Protein AF-A0A7X8WJM9-F1 (afdb_monomer_lite)

Radius of gyration: 18.84 Å; chains: 1; bounding box: 59×48×34 Å

Foldseek 3Di:
DDPVVVVVVVVVVVVVVVVVPAPPPVPDDDDPLRVVVVVVCCVVVVFPDKDFRDKFDKDFDDLVVCCVVALDDPDDDPDPVLNVLSVVLSVVVVVCVVVDPFGIKIKTKMWGDDPPDPDTDIWIKIFTADPVRDGPDITTHDD

Sequence (143 aa):
MTTRAITFFILFSLLFAAYGQTNNEEGKEPTELQKKIEAYIIDTFHCTYHNSIEFHEKKPFNLNQLIADHKTPEILKDDPRAIIDNKEAFDWLEEVSSEYVIPYSMTYVFGTKDEELDEWNPMWVLLLLDDELEIIGHIRYFP

pLDDT: mean 78.27, std 17.65, range [32.84, 96.94]

Secondary structure (DSSP, 8-state):
--HHHHHHHHHHHHHHHHGGG--S-TTPPPPHHHHHHHHHHHHHHT-SEEEEEEEPPPEE--HHHHHHHHSS-SS--S-THHHHHHHHHHHHHHHHHHHS---EEEEEEEEEE-TT-SS-EEEEEEEEE-TT--EEEEEEE--

Structure (mmCIF, N/CA/C/O backbone):
data_AF-A0A7X8WJM9-F1
#
_entry.id   AF-A0A7X8WJM9-F1
#
loop_
_atom_site.group_PDB
_atom_site.id
_atom_site.type_symbol
_atom_site.label_atom_id
_atom_site.label_alt_id
_atom_site.label_comp_id
_atom_site.label_asym_id
_atom_site.label_entity_id
_atom_site.label_seq_id
_atom_site.pdbx_PDB_ins_code
_atom_site.Cartn_x
_atom_site.Cartn_y
_atom_site.Cartn_z
_atom_site.occupancy
_atom_site.B_iso_or_equiv
_atom_site.auth_seq_id
_atom_site.auth_comp_id
_atom_site.auth_asym_id
_atom_site.auth_atom_id
_atom_site.pdbx_PDB_model_num
ATOM 1 N N . MET A 1 1 ? 38.640 34.988 8.382 1.00 47.47 1 MET A N 1
ATOM 2 C CA . MET A 1 1 ? 38.213 33.626 7.997 1.00 47.47 1 MET A CA 1
ATOM 3 C C . MET A 1 1 ? 38.743 33.350 6.605 1.00 47.47 1 MET A C 1
ATOM 5 O O . MET A 1 1 ? 38.438 34.108 5.697 1.00 47.47 1 MET A O 1
ATOM 9 N N . THR A 1 2 ? 39.621 32.362 6.456 1.00 46.94 2 THR A N 1
ATOM 10 C CA . THR A 1 2 ? 40.223 32.003 5.166 1.00 46.94 2 THR A CA 1
ATOM 11 C C . THR A 1 2 ? 39.269 31.106 4.381 1.00 46.94 2 THR A C 1
ATOM 13 O O . THR A 1 2 ? 38.573 30.276 4.960 1.00 46.94 2 THR A O 1
ATOM 16 N N . THR A 1 3 ? 39.247 31.257 3.059 1.00 49.84 3 THR A N 1
ATOM 17 C CA . THR A 1 3 ? 38.335 30.592 2.108 1.00 49.84 3 THR A CA 1
ATOM 18 C C . THR A 1 3 ? 38.257 29.068 2.288 1.00 49.84 3 THR A C 1
ATOM 20 O O . THR A 1 3 ? 37.219 28.471 2.039 1.00 49.84 3 THR A O 1
ATOM 23 N N . ARG A 1 4 ? 39.320 28.448 2.823 1.00 49.09 4 ARG A N 1
ATOM 24 C CA . ARG A 1 4 ? 39.397 27.013 3.149 1.00 49.09 4 ARG A CA 1
ATOM 25 C C . ARG A 1 4 ? 38.447 26.564 4.271 1.00 49.09 4 ARG A C 1
ATOM 27 O O . ARG A 1 4 ? 38.010 25.421 4.254 1.00 49.09 4 ARG A O 1
ATOM 34 N N . ALA A 1 5 ? 38.110 27.438 5.221 1.00 50.50 5 ALA A N 1
ATOM 35 C CA . ALA A 1 5 ? 37.204 27.103 6.325 1.00 50.50 5 ALA A CA 1
ATOM 36 C C . ALA A 1 5 ? 35.729 27.047 5.881 1.00 50.50 5 ALA A C 1
ATOM 38 O O . ALA A 1 5 ? 34.951 26.270 6.423 1.00 50.50 5 ALA A O 1
ATOM 39 N N . ILE A 1 6 ? 35.361 27.833 4.863 1.00 54.53 6 ILE A N 1
ATOM 40 C CA . ILE A 1 6 ? 33.995 27.887 4.320 1.00 54.53 6 ILE A CA 1
ATOM 41 C C . ILE A 1 6 ? 33.717 26.647 3.459 1.00 54.53 6 ILE A C 1
ATOM 43 O O . ILE A 1 6 ? 32.651 26.048 3.565 1.00 54.53 6 ILE A O 1
ATOM 47 N N . THR A 1 7 ? 34.699 26.195 2.670 1.00 53.53 7 THR A N 1
ATOM 48 C CA . THR A 1 7 ? 34.566 24.985 1.842 1.00 53.53 7 THR A CA 1
ATOM 49 C C . THR A 1 7 ? 34.383 23.720 2.686 1.00 53.53 7 THR A C 1
ATOM 51 O O . THR A 1 7 ? 33.596 22.854 2.319 1.00 53.53 7 THR A O 1
ATOM 54 N N . PHE A 1 8 ? 35.053 23.628 3.842 1.00 51.47 8 PHE A N 1
ATOM 55 C CA . PHE A 1 8 ? 34.927 22.476 4.744 1.00 51.47 8 PHE A CA 1
ATOM 56 C C . PHE A 1 8 ? 33.538 22.395 5.397 1.00 51.47 8 PHE A C 1
ATOM 58 O O . PHE A 1 8 ? 33.000 21.305 5.563 1.00 51.47 8 PHE A O 1
ATOM 65 N N . PHE A 1 9 ? 32.925 23.542 5.708 1.00 52.19 9 PHE A N 1
ATOM 66 C CA . PHE A 1 9 ? 31.582 23.602 6.295 1.00 52.19 9 PHE A CA 1
ATOM 67 C C . PHE A 1 9 ? 30.491 23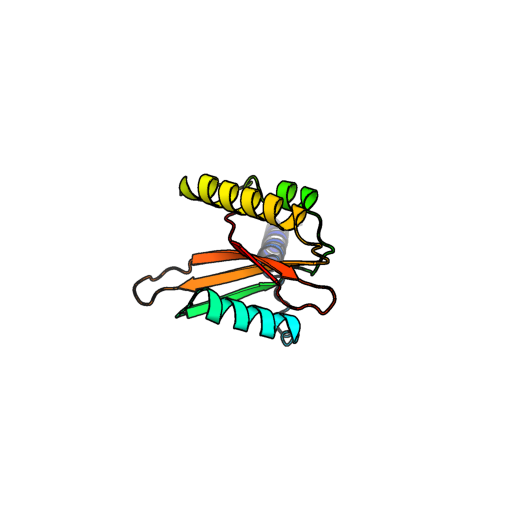.198 5.291 1.00 52.19 9 PHE A C 1
ATOM 69 O O . PHE A 1 9 ? 29.574 22.466 5.648 1.00 52.19 9 PHE A O 1
ATOM 76 N N . ILE A 1 10 ? 30.632 23.611 4.025 1.00 56.16 10 ILE A N 1
ATOM 77 C CA . ILE A 1 10 ? 29.690 23.274 2.943 1.00 56.16 10 ILE A CA 1
ATOM 78 C C . ILE A 1 10 ? 29.767 21.781 2.581 1.00 56.16 10 ILE A C 1
ATOM 80 O O . ILE A 1 10 ? 28.738 21.133 2.389 1.00 56.16 10 ILE A O 1
ATOM 84 N N . LEU A 1 11 ? 30.976 21.207 2.540 1.00 48.44 11 LEU A N 1
ATOM 85 C CA . LEU A 1 11 ? 31.164 19.769 2.311 1.00 48.44 11 LEU A CA 1
ATOM 86 C C . LEU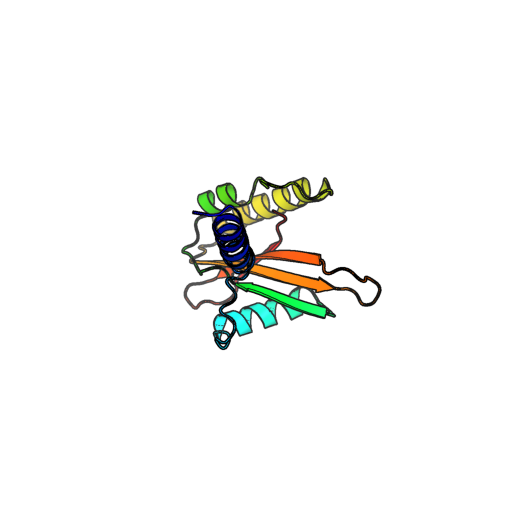 A 1 11 ? 30.612 18.918 3.464 1.00 48.44 11 LEU A C 1
ATOM 88 O O . LEU A 1 11 ? 30.034 17.864 3.214 1.00 48.44 11 LEU A O 1
ATOM 92 N N . PHE A 1 12 ? 30.718 19.387 4.712 1.00 47.66 12 PHE A N 1
ATOM 93 C CA . PHE A 1 12 ? 30.150 18.683 5.863 1.00 47.66 12 PHE A CA 1
ATOM 94 C C . PHE A 1 12 ? 28.614 18.734 5.862 1.00 47.66 12 PHE A C 1
ATOM 96 O O . PHE A 1 12 ? 27.972 17.718 6.100 1.00 47.66 12 PHE A O 1
ATOM 103 N N . SER A 1 13 ? 28.001 19.868 5.502 1.00 51.81 13 SER A N 1
ATOM 104 C CA . SER A 1 13 ? 26.538 19.969 5.380 1.00 51.81 13 SER A CA 1
ATOM 105 C C . SER A 1 13 ? 25.958 19.147 4.221 1.00 51.81 13 SER A C 1
ATOM 107 O O . SER A 1 13 ? 24.835 18.664 4.326 1.00 51.81 13 SER A O 1
ATOM 109 N N . LEU A 1 14 ? 26.722 18.935 3.142 1.00 45.41 14 LEU A N 1
ATOM 110 C CA . LEU A 1 14 ? 26.316 18.059 2.035 1.00 45.41 14 LEU A CA 1
ATOM 111 C C . LEU A 1 14 ? 26.399 16.571 2.407 1.00 45.41 14 LEU A C 1
ATOM 113 O O . LEU A 1 14 ? 25.568 15.794 1.949 1.00 45.41 14 LEU A O 1
ATOM 117 N N . LEU A 1 15 ? 27.328 16.182 3.289 1.00 44.38 15 LEU A N 1
ATOM 118 C CA . LEU A 1 15 ? 27.342 14.841 3.885 1.00 44.38 15 LEU A CA 1
ATOM 119 C C . LEU A 1 15 ? 26.084 14.591 4.733 1.00 44.38 15 LEU A C 1
ATOM 121 O O . LEU A 1 15 ? 25.500 13.521 4.627 1.00 44.38 15 LEU A O 1
ATOM 125 N N . PHE A 1 16 ? 25.598 15.579 5.492 1.00 45.81 16 PHE A N 1
ATOM 126 C CA . PHE A 1 16 ? 24.332 15.448 6.234 1.00 45.81 16 PHE A CA 1
ATOM 127 C C . PHE A 1 16 ? 23.088 15.462 5.335 1.00 45.81 16 PHE A C 1
ATOM 129 O O . PHE A 1 16 ? 22.123 14.769 5.639 1.00 45.81 16 PHE A O 1
ATOM 136 N N . ALA A 1 17 ? 23.108 16.193 4.216 1.00 45.69 17 ALA A N 1
ATOM 137 C CA . ALA A 1 17 ? 22.018 16.164 3.238 1.00 45.69 17 ALA A CA 1
ATOM 138 C C . ALA A 1 17 ? 21.956 14.832 2.463 1.00 45.69 17 ALA A C 1
ATOM 140 O O . ALA A 1 17 ? 20.866 14.375 2.139 1.00 45.69 17 ALA A O 1
ATOM 141 N N . ALA A 1 18 ? 23.101 14.178 2.228 1.00 40.47 18 ALA A N 1
ATOM 142 C CA . ALA A 1 18 ? 23.166 12.848 1.615 1.00 40.47 18 ALA A CA 1
ATOM 143 C C . ALA A 1 18 ? 22.826 11.705 2.594 1.00 40.47 18 ALA A C 1
ATOM 145 O O . ALA A 1 18 ? 22.366 10.655 2.163 1.00 40.47 18 ALA A O 1
ATOM 146 N N . TYR A 1 19 ? 22.997 11.915 3.906 1.00 40.22 19 TYR A N 1
ATOM 147 C CA . TYR A 1 19 ? 22.501 11.008 4.956 1.00 40.22 19 TYR A CA 1
ATOM 148 C C . TYR A 1 19 ? 21.007 11.203 5.276 1.00 40.22 19 TYR A C 1
ATOM 150 O O . TYR A 1 19 ? 20.426 10.404 6.003 1.00 40.22 19 TYR A O 1
ATOM 158 N N . GLY A 1 20 ? 20.365 12.244 4.735 1.00 32.84 20 GLY A N 1
ATOM 159 C CA . GLY A 1 20 ? 18.941 12.530 4.938 1.00 32.84 20 GLY A CA 1
ATOM 160 C C . GLY A 1 20 ? 17.989 11.725 4.049 1.00 32.84 20 GLY A C 1
ATOM 161 O O . GLY A 1 20 ? 16.815 12.074 3.980 1.00 32.84 20 GLY A O 1
ATOM 162 N N . GLN A 1 21 ? 18.476 10.697 3.343 1.00 37.44 21 GLN A N 1
ATOM 163 C CA . GLN A 1 21 ? 17.715 9.996 2.304 1.00 37.44 21 GLN A CA 1
ATOM 164 C C . GLN A 1 21 ? 17.483 8.499 2.551 1.00 37.44 21 GLN A C 1
ATOM 166 O O . GLN A 1 21 ? 17.123 7.777 1.628 1.00 37.44 21 GLN A O 1
ATOM 171 N N . THR A 1 22 ? 17.596 8.039 3.797 1.00 37.22 22 THR A N 1
ATOM 172 C CA . THR A 1 22 ? 17.089 6.724 4.211 1.00 37.22 22 THR A CA 1
ATOM 173 C C . THR A 1 22 ? 16.573 6.804 5.644 1.00 37.22 22 THR A C 1
ATOM 175 O O . THR A 1 22 ? 17.314 6.577 6.593 1.00 37.22 22 THR A O 1
ATOM 178 N N . ASN A 1 23 ? 15.281 7.093 5.810 1.00 37.91 23 ASN A N 1
ATOM 179 C CA . ASN A 1 23 ? 14.556 6.795 7.049 1.00 37.91 23 ASN A CA 1
ATOM 180 C C . ASN A 1 23 ? 14.118 5.318 7.086 1.00 37.91 23 ASN A C 1
ATOM 182 O O . ASN A 1 23 ? 13.033 5.000 7.559 1.00 37.91 23 ASN A O 1
ATOM 186 N N . ASN A 1 24 ? 14.973 4.397 6.637 1.00 45.34 24 ASN A N 1
ATOM 187 C CA . ASN A 1 24 ? 14.993 3.108 7.308 1.00 45.34 24 ASN A CA 1
ATOM 188 C C . ASN A 1 24 ? 15.827 3.336 8.554 1.00 45.34 24 ASN A C 1
ATOM 190 O O . ASN A 1 24 ? 16.984 3.739 8.460 1.00 45.34 24 ASN A O 1
ATOM 194 N N . GLU A 1 25 ? 15.232 3.134 9.721 1.00 48.59 25 GLU A N 1
ATOM 195 C CA . GLU A 1 25 ? 15.968 3.065 10.974 1.00 48.59 25 GLU A CA 1
ATOM 196 C C . GLU A 1 25 ? 16.952 1.883 10.888 1.00 48.59 25 GLU A C 1
ATOM 198 O O . GLU A 1 25 ? 16.643 0.776 11.325 1.00 48.59 25 GLU A O 1
ATOM 203 N N . GLU A 1 26 ? 18.121 2.093 10.271 1.00 42.72 26 GLU A N 1
ATOM 204 C CA . GLU A 1 26 ? 19.205 1.116 10.227 1.00 42.72 26 GLU A CA 1
ATOM 205 C C . GLU A 1 26 ? 19.500 0.677 11.666 1.00 42.72 26 GLU A C 1
ATOM 207 O O . GLU A 1 26 ? 19.980 1.453 12.496 1.00 42.72 26 GLU A O 1
ATOM 212 N N . GLY A 1 27 ? 19.155 -0.576 11.970 1.00 51.53 27 GLY A N 1
ATOM 213 C CA . GLY A 1 27 ? 19.385 -1.202 13.270 1.00 51.53 27 GLY A CA 1
ATOM 214 C C . GLY A 1 27 ? 18.147 -1.442 14.137 1.00 51.53 27 GLY A C 1
ATOM 215 O O . GLY A 1 27 ? 18.310 -1.999 15.224 1.00 51.53 27 GLY A O 1
ATOM 216 N N . LYS A 1 28 ? 16.928 -1.086 13.706 1.00 65.44 28 LYS A N 1
ATOM 217 C CA . LYS A 1 28 ? 15.714 -1.601 14.360 1.00 65.44 28 LYS A CA 1
ATOM 218 C C . LYS A 1 28 ? 15.211 -2.854 13.660 1.00 65.44 28 LYS A C 1
ATOM 220 O O . LYS A 1 28 ? 15.016 -2.875 12.450 1.00 65.44 28 LYS A O 1
ATOM 225 N N . GLU A 1 29 ? 14.994 -3.895 14.456 1.00 76.50 29 GLU A N 1
ATOM 226 C CA . GLU A 1 29 ? 14.317 -5.107 14.006 1.00 76.50 29 GLU A CA 1
ATOM 227 C C . GLU A 1 29 ? 12.921 -4.752 13.463 1.00 76.50 29 GLU A C 1
ATOM 229 O O . GLU A 1 29 ? 12.200 -3.992 14.123 1.00 76.50 29 GLU A O 1
ATOM 234 N N . PRO A 1 30 ? 12.519 -5.300 12.300 1.00 81.44 30 PRO A N 1
ATOM 235 C CA . PRO A 1 30 ? 11.185 -5.090 11.760 1.00 81.44 30 PRO A CA 1
ATOM 236 C C . PRO A 1 30 ? 10.113 -5.489 12.775 1.00 81.44 30 PRO A C 1
ATOM 238 O O . PRO A 1 30 ? 10.204 -6.526 13.440 1.00 81.44 30 PRO A O 1
ATOM 241 N N . THR A 1 31 ? 9.064 -4.680 12.871 1.00 89.62 31 THR A N 1
ATOM 242 C CA . THR A 1 31 ? 7.872 -5.019 13.653 1.00 89.62 31 THR A CA 1
ATOM 243 C C . THR A 1 31 ? 7.166 -6.244 13.066 1.00 89.62 31 THR A C 1
ATOM 245 O O . THR A 1 31 ? 7.302 -6.552 11.882 1.00 89.62 31 THR A O 1
ATOM 248 N N . GLU A 1 32 ? 6.347 -6.924 13.869 1.00 91.31 32 GLU A N 1
ATOM 249 C CA . GLU A 1 32 ? 5.570 -8.078 13.391 1.00 91.31 32 GLU A CA 1
ATOM 250 C C . GLU A 1 32 ? 4.622 -7.710 12.236 1.00 91.31 32 GLU A C 1
ATOM 252 O O . GLU A 1 32 ? 4.472 -8.484 11.292 1.00 91.31 32 GLU A O 1
ATOM 257 N N . LEU A 1 33 ? 4.058 -6.496 12.248 1.00 90.94 33 LEU A N 1
ATOM 258 C CA . LEU A 1 33 ? 3.256 -5.987 11.133 1.00 90.94 33 LEU A CA 1
ATOM 259 C C . LEU A 1 33 ? 4.094 -5.837 9.855 1.00 90.94 33 LEU A C 1
ATOM 261 O O . LEU A 1 33 ? 3.652 -6.250 8.788 1.00 90.94 33 LEU A O 1
ATOM 265 N N . GLN A 1 34 ? 5.306 -5.286 9.950 1.00 91.19 34 GLN A N 1
ATOM 266 C CA . GLN A 1 34 ? 6.192 -5.111 8.793 1.00 91.19 34 GLN A CA 1
ATOM 267 C C . GLN A 1 34 ? 6.607 -6.454 8.186 1.00 91.19 34 GLN A C 1
ATOM 269 O O . GLN A 1 34 ? 6.518 -6.618 6.973 1.00 91.19 34 GLN A O 1
ATOM 274 N N . LYS A 1 35 ? 6.960 -7.444 9.018 1.00 91.38 35 LYS A N 1
ATOM 275 C CA . LYS A 1 35 ? 7.276 -8.808 8.551 1.00 91.38 35 LYS A CA 1
ATOM 276 C C . LYS A 1 35 ? 6.094 -9.451 7.831 1.00 91.38 35 LYS A C 1
ATOM 278 O O . LYS A 1 35 ? 6.261 -10.087 6.795 1.00 91.38 35 LYS A O 1
ATOM 283 N N . LYS A 1 36 ? 4.890 -9.282 8.382 1.00 93.25 36 LYS A N 1
ATOM 284 C CA . LYS A 1 36 ? 3.651 -9.789 7.788 1.00 93.25 36 LYS A CA 1
ATOM 285 C C . LYS A 1 36 ? 3.353 -9.133 6.441 1.00 93.25 36 LYS A C 1
ATOM 287 O O . LYS A 1 36 ? 2.987 -9.831 5.500 1.00 93.25 36 LYS A O 1
ATOM 292 N N . ILE A 1 37 ? 3.525 -7.816 6.347 1.00 92.88 37 ILE A N 1
ATOM 293 C CA . ILE A 1 37 ? 3.371 -7.069 5.096 1.00 92.88 37 ILE A CA 1
ATOM 294 C C . ILE A 1 37 ? 4.373 -7.563 4.056 1.00 92.88 37 ILE A C 1
ATOM 296 O O . ILE A 1 37 ? 3.975 -7.891 2.944 1.00 92.88 37 ILE A O 1
ATOM 300 N N . GLU A 1 38 ? 5.651 -7.662 4.414 1.00 90.50 38 GLU A N 1
ATOM 301 C CA . GLU A 1 38 ? 6.694 -8.133 3.503 1.00 90.50 38 GLU A CA 1
ATOM 302 C C . GLU A 1 38 ? 6.380 -9.542 2.979 1.00 90.50 38 GLU A C 1
ATOM 304 O O . GLU A 1 38 ? 6.366 -9.759 1.768 1.00 90.50 38 GLU A O 1
ATOM 309 N N . ALA A 1 39 ? 6.004 -10.472 3.865 1.00 91.50 39 ALA A N 1
ATOM 310 C CA . ALA A 1 39 ? 5.600 -11.822 3.475 1.00 91.50 39 ALA A CA 1
ATOM 311 C C . ALA A 1 39 ? 4.391 -11.830 2.520 1.00 91.50 39 ALA A C 1
ATOM 313 O O . ALA A 1 39 ? 4.422 -12.522 1.503 1.00 91.50 39 ALA A O 1
ATOM 314 N N . TYR A 1 40 ? 3.351 -11.042 2.817 1.00 92.62 40 TYR A N 1
ATOM 315 C CA . TYR A 1 40 ? 2.169 -10.911 1.960 1.00 92.62 40 TYR A CA 1
ATOM 316 C C . TYR A 1 40 ? 2.529 -10.408 0.559 1.00 92.62 40 TYR A C 1
ATOM 318 O O . TYR A 1 40 ? 2.036 -10.932 -0.437 1.00 92.62 40 TYR A O 1
ATOM 326 N N . ILE A 1 41 ? 3.398 -9.404 0.469 1.00 90.44 41 ILE A N 1
ATOM 327 C CA . ILE A 1 41 ? 3.789 -8.773 -0.793 1.00 90.44 41 ILE A CA 1
ATOM 328 C C . ILE A 1 41 ? 4.628 -9.719 -1.655 1.00 90.44 41 ILE A C 1
ATOM 330 O O . ILE A 1 41 ? 4.383 -9.825 -2.856 1.00 90.44 41 ILE A O 1
ATOM 334 N N . ILE A 1 42 ? 5.588 -10.430 -1.057 1.00 87.62 42 ILE A N 1
ATOM 335 C CA . ILE A 1 42 ? 6.413 -11.417 -1.770 1.00 87.62 42 ILE A CA 1
ATOM 336 C C . ILE A 1 42 ?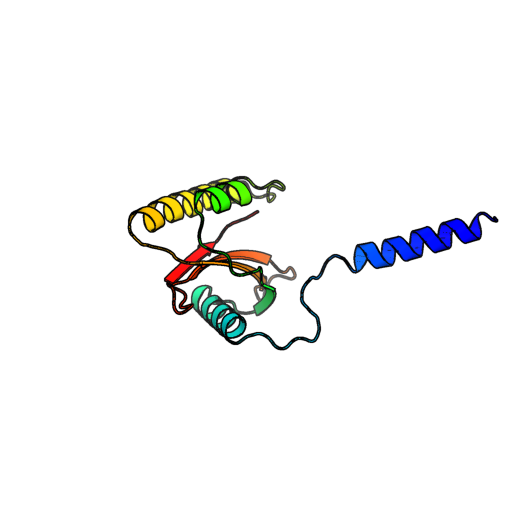 5.533 -12.506 -2.383 1.00 87.62 42 ILE A C 1
ATOM 338 O O . ILE A 1 42 ? 5.714 -12.853 -3.551 1.00 87.62 42 ILE A O 1
ATOM 342 N N . ASP A 1 43 ? 4.574 -13.013 -1.607 1.00 90.25 43 ASP A N 1
ATOM 343 C CA . ASP A 1 43 ? 3.635 -14.035 -2.064 1.00 90.25 43 ASP A CA 1
ATOM 344 C C . ASP A 1 43 ? 2.718 -13.496 -3.172 1.00 90.25 43 ASP A C 1
ATOM 346 O O . ASP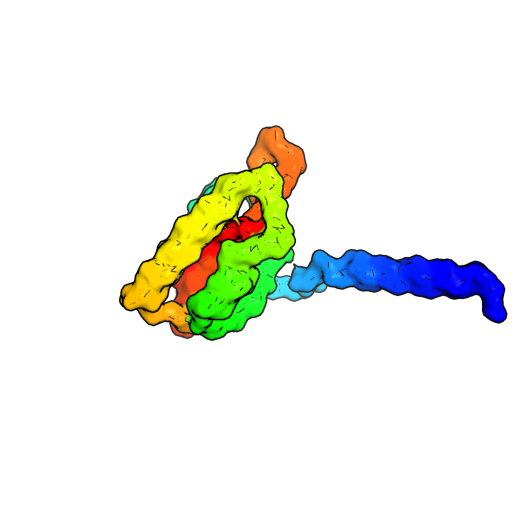 A 1 43 ? 2.604 -14.107 -4.232 1.00 90.25 43 ASP A O 1
ATOM 350 N N . THR A 1 44 ? 2.151 -12.302 -2.971 1.00 90.25 44 THR A N 1
ATOM 351 C CA . THR A 1 44 ? 1.177 -11.673 -3.879 1.00 90.25 44 THR A CA 1
ATOM 352 C C . THR A 1 44 ? 1.771 -11.311 -5.239 1.00 90.25 44 THR A C 1
ATOM 354 O O . THR A 1 44 ? 1.140 -11.533 -6.270 1.00 90.25 44 THR A O 1
ATOM 357 N N . PHE A 1 45 ? 2.972 -10.730 -5.265 1.00 86.81 45 PHE A N 1
ATOM 358 C CA . PHE A 1 45 ? 3.603 -10.265 -6.505 1.00 86.81 45 PHE A CA 1
ATOM 359 C C . PHE A 1 45 ? 4.599 -11.268 -7.094 1.00 86.81 45 PHE A C 1
ATOM 361 O O . PHE A 1 45 ? 5.205 -10.981 -8.125 1.00 86.81 45 PHE A O 1
ATOM 368 N N . HIS A 1 46 ? 4.761 -12.437 -6.465 1.00 86.44 46 HIS A N 1
ATOM 369 C CA . HIS A 1 46 ? 5.674 -13.498 -6.896 1.00 86.44 46 HIS A CA 1
ATOM 370 C C . HIS A 1 46 ? 7.106 -12.994 -7.161 1.00 86.44 46 HIS A C 1
ATOM 372 O O . HIS A 1 46 ? 7.743 -13.351 -8.152 1.00 86.44 46 HIS A O 1
ATOM 378 N N . CYS A 1 47 ? 7.615 -12.137 -6.275 1.00 80.25 47 CYS A N 1
ATOM 379 C CA . CYS A 1 47 ? 8.904 -11.470 -6.452 1.00 80.25 47 CYS A CA 1
ATOM 380 C C . CYS A 1 47 ? 10.076 -12.450 -6.287 1.00 80.25 47 CYS A C 1
ATOM 382 O O . CYS A 1 47 ? 10.329 -12.919 -5.176 1.00 80.25 47 CYS A O 1
ATOM 384 N N . THR A 1 48 ? 10.843 -12.706 -7.353 1.00 78.94 48 THR A N 1
ATOM 385 C CA . THR A 1 48 ? 12.043 -13.566 -7.299 1.00 78.94 48 THR A CA 1
ATOM 386 C C . THR A 1 48 ? 13.147 -12.952 -6.442 1.00 78.94 48 THR A C 1
ATOM 388 O O . THR A 1 48 ? 13.644 -13.591 -5.516 1.00 78.94 48 THR A O 1
ATOM 391 N N . TYR A 1 49 ? 13.485 -11.687 -6.702 1.00 83.00 49 TYR A N 1
ATOM 392 C CA . TYR A 1 49 ? 14.329 -10.881 -5.828 1.00 83.00 49 TYR A CA 1
ATOM 393 C C . TYR A 1 49 ? 13.567 -9.649 -5.377 1.00 83.00 49 TYR A C 1
ATOM 395 O O . TYR A 1 49 ? 12.925 -8.965 -6.178 1.00 83.00 49 TYR A O 1
ATOM 403 N N . HIS A 1 50 ? 13.669 -9.360 -4.088 1.00 83.88 50 HIS A N 1
ATOM 404 C CA . HIS A 1 50 ? 13.045 -8.204 -3.475 1.00 83.88 50 HIS A CA 1
ATOM 405 C C . HIS A 1 50 ? 13.983 -7.585 -2.444 1.00 83.88 50 HIS A C 1
ATOM 407 O O . HIS A 1 50 ? 14.857 -8.252 -1.887 1.00 83.88 50 HIS A O 1
ATOM 413 N N . ASN A 1 51 ? 13.783 -6.298 -2.198 1.00 82.62 51 ASN A N 1
ATOM 414 C CA . ASN A 1 51 ? 14.379 -5.601 -1.076 1.00 82.62 51 ASN A CA 1
ATOM 415 C C . ASN A 1 51 ? 13.359 -4.619 -0.499 1.00 82.62 51 ASN A C 1
ATOM 417 O O . ASN A 1 51 ? 12.842 -3.772 -1.232 1.00 82.62 51 ASN A O 1
ATOM 421 N N . SER A 1 52 ? 13.089 -4.724 0.802 1.00 80.50 52 SER A N 1
ATOM 422 C CA . SER A 1 52 ? 12.301 -3.733 1.533 1.00 80.50 52 SER A CA 1
ATOM 423 C C . SER A 1 52 ? 13.006 -2.379 1.479 1.00 80.50 52 SER A C 1
ATOM 425 O O . SER A 1 52 ? 14.126 -2.242 1.970 1.00 80.50 52 SER A O 1
ATOM 427 N N . ILE A 1 53 ? 12.363 -1.377 0.875 1.00 80.44 53 ILE A N 1
ATOM 428 C CA . ILE A 1 53 ? 12.945 -0.035 0.754 1.00 80.44 53 ILE A CA 1
ATOM 429 C C . ILE A 1 53 ? 12.448 0.848 1.887 1.00 80.44 53 ILE A C 1
ATOM 431 O O . ILE A 1 53 ? 13.269 1.446 2.569 1.00 80.44 53 ILE A O 1
ATOM 435 N N . GLU A 1 54 ? 11.137 0.944 2.097 1.00 87.31 54 GLU A N 1
ATOM 436 C CA . GLU A 1 54 ? 10.583 1.868 3.085 1.00 87.31 54 GLU A CA 1
ATOM 437 C C . GLU A 1 54 ? 9.192 1.435 3.558 1.00 87.31 54 GLU A C 1
ATOM 439 O O . GLU A 1 54 ? 8.301 1.148 2.756 1.00 87.31 54 GLU A O 1
ATOM 444 N N . PHE A 1 55 ? 8.986 1.458 4.874 1.00 88.00 55 PHE A N 1
ATOM 445 C CA . PHE A 1 55 ? 7.670 1.345 5.496 1.00 88.00 55 PHE A CA 1
ATOM 446 C C . PHE A 1 55 ? 7.224 2.714 5.997 1.00 88.00 55 PHE A C 1
ATOM 448 O O . PHE A 1 55 ? 7.876 3.306 6.855 1.00 88.00 55 PHE A O 1
ATOM 455 N N . HIS A 1 56 ? 6.092 3.204 5.501 1.00 88.50 56 HIS A N 1
ATOM 456 C CA . HIS A 1 56 ? 5.527 4.473 5.956 1.00 88.50 56 HIS A CA 1
ATOM 457 C C . HIS A 1 56 ? 4.670 4.260 7.202 1.00 88.50 56 HIS A C 1
ATOM 459 O O . HIS A 1 56 ? 4.240 3.152 7.495 1.00 88.50 56 HIS A O 1
ATOM 465 N N . GLU A 1 57 ? 4.389 5.320 7.954 1.00 89.00 57 GLU A N 1
ATOM 466 C CA . GLU A 1 57 ? 3.549 5.213 9.148 1.00 89.00 57 GLU A CA 1
ATOM 467 C C . GLU A 1 57 ? 2.128 4.719 8.809 1.00 89.00 57 GLU A C 1
ATOM 469 O O . GLU A 1 57 ? 1.506 5.185 7.849 1.00 89.00 57 GLU A O 1
ATOM 474 N N . LYS A 1 58 ? 1.587 3.812 9.634 1.00 92.75 58 LYS A N 1
ATOM 475 C CA . LYS A 1 58 ? 0.167 3.437 9.594 1.00 92.75 58 LYS A CA 1
ATOM 476 C C . LYS A 1 58 ? -0.694 4.645 9.956 1.00 92.75 58 LYS A C 1
ATOM 478 O O . LYS A 1 58 ? -0.566 5.191 11.051 1.00 92.75 58 LYS A O 1
ATOM 483 N N . LYS A 1 59 ? -1.655 4.987 9.104 1.00 94.50 59 LYS A N 1
ATOM 484 C CA . LYS A 1 59 ? -2.575 6.113 9.313 1.00 94.50 59 LYS A CA 1
ATOM 485 C C . LYS A 1 59 ? -4.030 5.644 9.294 1.00 94.50 59 LYS A C 1
ATOM 487 O O . LYS A 1 59 ? -4.323 4.626 8.668 1.00 94.50 59 LYS A O 1
ATOM 492 N N . PRO A 1 60 ? -4.956 6.353 9.969 1.00 96.56 60 PRO A N 1
ATOM 493 C CA . PRO A 1 60 ? -6.383 6.188 9.717 1.00 96.56 60 PRO A CA 1
ATOM 494 C C . PRO A 1 60 ? -6.673 6.366 8.228 1.00 96.56 60 PRO A C 1
ATOM 496 O O . PRO A 1 60 ? -6.130 7.280 7.601 1.00 96.56 60 PRO A O 1
ATOM 499 N N . PHE A 1 61 ? -7.511 5.499 7.672 1.00 95.62 61 PHE A N 1
ATOM 500 C CA . PHE A 1 61 ? -7.862 5.570 6.263 1.00 95.62 61 PHE A CA 1
ATOM 501 C C . PHE A 1 61 ? -8.584 6.886 5.955 1.00 95.62 61 PHE A C 1
ATOM 503 O O . PHE A 1 61 ? -9.531 7.283 6.638 1.00 95.62 61 PHE A O 1
ATOM 510 N N . ASN A 1 62 ? -8.136 7.566 4.903 1.00 93.81 62 ASN A N 1
ATOM 511 C CA . ASN A 1 62 ? -8.776 8.768 4.391 1.00 93.81 62 ASN A CA 1
ATOM 512 C C . ASN A 1 62 ? -8.627 8.802 2.871 1.00 93.81 62 ASN A C 1
ATOM 514 O O . ASN A 1 62 ? -7.590 9.213 2.352 1.00 93.81 62 ASN A O 1
ATOM 518 N N . LEU A 1 63 ? -9.683 8.388 2.168 1.00 92.38 63 LEU A N 1
ATOM 519 C CA . LEU A 1 63 ? -9.712 8.330 0.706 1.00 92.38 63 LEU A CA 1
ATOM 520 C C . LEU A 1 63 ? -9.316 9.663 0.056 1.00 92.38 63 LEU A C 1
ATOM 522 O O . LEU A 1 63 ? -8.489 9.685 -0.850 1.00 92.38 63 LEU A O 1
ATOM 526 N N . ASN A 1 64 ? -9.878 10.778 0.531 1.00 90.88 64 ASN A N 1
ATOM 527 C CA . ASN A 1 64 ? -9.623 12.092 -0.060 1.00 90.88 64 ASN A CA 1
ATOM 528 C C . ASN A 1 64 ? -8.151 12.492 0.072 1.00 90.88 64 ASN A C 1
ATOM 530 O O . ASN A 1 64 ? -7.589 13.068 -0.856 1.00 90.88 64 ASN A O 1
ATOM 534 N N . GLN A 1 65 ? -7.530 12.174 1.212 1.00 88.00 65 GLN A N 1
ATOM 535 C CA . GLN A 1 65 ? -6.111 12.438 1.428 1.00 88.00 65 GLN A CA 1
ATOM 536 C C . GLN A 1 65 ? -5.242 11.544 0.540 1.00 88.00 65 GLN A C 1
ATOM 538 O O . GLN A 1 65 ? -4.336 12.044 -0.109 1.00 88.00 65 GLN A O 1
ATOM 543 N N . LEU A 1 66 ? -5.560 10.251 0.441 1.00 87.62 66 LEU A N 1
ATOM 544 C CA . LEU A 1 66 ? -4.826 9.311 -0.411 1.00 87.62 66 LEU A CA 1
ATOM 545 C C . LEU A 1 66 ? -4.883 9.709 -1.890 1.00 87.62 66 LEU A C 1
ATOM 547 O O . LEU A 1 66 ? -3.871 9.672 -2.581 1.00 87.62 66 LEU A O 1
ATOM 551 N N . ILE A 1 67 ? -6.049 10.147 -2.368 1.00 85.69 67 ILE A N 1
ATOM 552 C CA . ILE A 1 67 ? -6.204 10.687 -3.721 1.00 85.69 67 ILE A CA 1
ATOM 553 C C . ILE A 1 67 ? -5.361 11.953 -3.900 1.00 85.69 67 ILE A C 1
ATOM 555 O O . ILE A 1 67 ? -4.675 12.087 -4.913 1.00 85.69 67 ILE A O 1
ATOM 559 N N . ALA A 1 68 ? -5.397 12.878 -2.938 1.00 83.12 68 ALA A N 1
ATOM 560 C CA . ALA A 1 68 ? -4.623 14.114 -3.015 1.00 83.12 68 ALA A CA 1
ATOM 561 C C . ALA A 1 68 ? -3.108 13.853 -3.029 1.00 83.12 68 ALA A C 1
ATOM 563 O O . ALA A 1 68 ? -2.396 14.494 -3.796 1.00 83.12 68 ALA A O 1
ATOM 564 N N . ASP A 1 69 ? -2.641 12.892 -2.230 1.00 76.00 69 ASP A N 1
ATOM 565 C CA . ASP A 1 69 ? -1.220 12.582 -2.059 1.00 76.00 69 ASP A CA 1
ATOM 566 C C . ASP A 1 69 ? -0.635 11.772 -3.226 1.00 76.00 69 ASP A C 1
ATOM 568 O O . ASP A 1 69 ? 0.580 11.780 -3.430 1.00 76.00 69 ASP A O 1
ATOM 572 N N . HIS A 1 70 ? -1.464 11.025 -3.966 1.00 73.25 70 HIS A N 1
ATOM 573 C CA . HIS A 1 70 ? -0.960 9.968 -4.853 1.00 73.25 70 HIS A CA 1
ATOM 574 C C . HIS A 1 70 ? -1.607 9.898 -6.247 1.00 73.25 70 HIS A C 1
ATOM 576 O O . HIS A 1 70 ? -1.025 9.286 -7.142 1.00 73.25 70 HIS A O 1
ATOM 582 N N . LYS A 1 71 ? -2.778 10.513 -6.490 1.00 67.19 71 LYS A N 1
ATOM 583 C CA . LYS A 1 71 ? -3.458 10.420 -7.804 1.00 67.19 71 L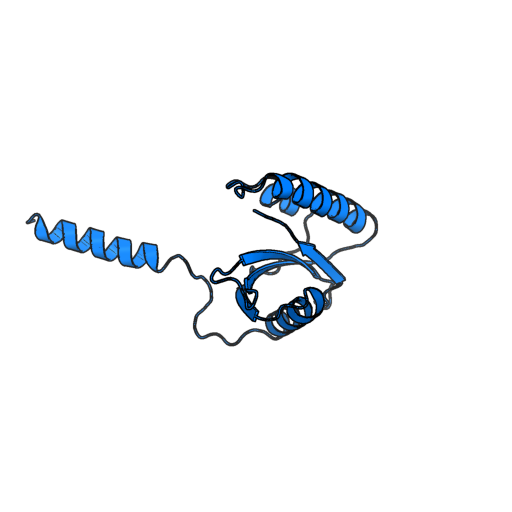YS A CA 1
ATOM 584 C C . LYS A 1 71 ? -2.717 11.182 -8.903 1.00 67.19 71 LYS A C 1
ATOM 586 O O . LYS A 1 71 ? -2.822 10.813 -10.070 1.00 67.19 71 LYS A O 1
ATOM 591 N N . THR A 1 72 ? -1.981 12.236 -8.546 1.00 64.75 72 THR A N 1
ATOM 592 C CA . THR A 1 72 ? -1.164 13.008 -9.495 1.00 64.75 72 THR A CA 1
ATOM 593 C C . THR A 1 72 ? 0.297 13.008 -9.043 1.00 64.75 72 THR A C 1
ATOM 595 O O . THR A 1 72 ? 0.634 13.768 -8.138 1.00 64.75 72 THR A O 1
ATOM 598 N N . PRO A 1 73 ? 1.155 12.180 -9.661 1.00 62.78 73 PRO A N 1
ATOM 599 C CA . PRO A 1 73 ? 2.608 12.244 -9.523 1.00 62.78 73 PRO A CA 1
ATOM 600 C C . PRO A 1 73 ? 3.146 13.672 -9.639 1.00 62.78 73 PRO A C 1
ATOM 602 O O . PRO A 1 73 ? 2.874 14.350 -10.633 1.00 62.78 73 PRO A O 1
ATOM 605 N N . GLU A 1 74 ? 3.944 14.131 -8.670 1.00 57.34 74 GLU A N 1
ATOM 606 C CA . GLU A 1 74 ? 4.766 15.336 -8.867 1.00 57.34 74 GLU A CA 1
ATOM 607 C C . GLU A 1 74 ? 5.925 15.055 -9.840 1.00 57.34 74 GLU A C 1
ATOM 609 O O . GLU A 1 74 ? 6.387 15.961 -10.539 1.00 57.34 74 GLU A O 1
ATOM 614 N N . ILE A 1 75 ? 6.367 13.794 -9.922 1.00 56.91 75 ILE A N 1
ATOM 615 C CA . ILE A 1 75 ? 7.422 13.322 -10.817 1.00 56.91 75 ILE A CA 1
ATOM 616 C C . ILE A 1 75 ? 6.818 12.248 -11.714 1.00 56.91 75 ILE A C 1
ATOM 618 O O . ILE A 1 75 ? 6.622 11.116 -11.307 1.00 56.91 75 ILE A O 1
ATOM 622 N N . LEU A 1 76 ? 6.531 12.583 -12.967 1.00 57.47 76 LEU A N 1
ATOM 623 C CA . LEU A 1 76 ? 6.026 11.587 -13.904 1.00 57.47 76 LEU A CA 1
ATOM 624 C C . LEU A 1 76 ? 7.119 10.557 -14.195 1.00 57.47 76 LEU A C 1
ATOM 626 O O . LEU A 1 76 ? 8.180 10.905 -14.713 1.00 57.47 76 LEU A O 1
ATOM 630 N N . LYS A 1 77 ? 6.835 9.281 -13.923 1.00 64.94 77 LYS A N 1
ATOM 631 C CA . LYS A 1 77 ? 7.571 8.179 -14.545 1.00 64.94 77 LYS A CA 1
ATOM 632 C C . LYS A 1 77 ? 7.620 8.421 -16.060 1.00 64.94 77 LYS A C 1
ATOM 634 O O . LYS A 1 77 ? 6.590 8.741 -16.657 1.00 64.94 77 LYS A O 1
ATOM 639 N N . ASP A 1 78 ? 8.773 8.186 -16.690 1.00 66.12 78 ASP A N 1
ATOM 640 C CA . ASP A 1 78 ? 8.968 8.242 -18.155 1.00 66.12 78 ASP A CA 1
ATOM 641 C C . ASP A 1 78 ? 8.219 7.105 -18.902 1.00 66.12 78 ASP A C 1
ATOM 643 O O . ASP A 1 78 ? 8.651 6.599 -19.936 1.00 66.12 78 ASP A O 1
ATOM 647 N N . ASP A 1 79 ? 7.079 6.669 -18.365 1.00 71.25 79 ASP A N 1
ATOM 648 C CA . ASP A 1 79 ? 6.154 5.716 -18.950 1.00 71.25 79 ASP A CA 1
ATOM 649 C C . ASP A 1 79 ? 4.725 6.277 -18.841 1.00 71.25 79 ASP A C 1
ATOM 651 O O . ASP A 1 79 ? 4.155 6.305 -17.745 1.00 71.25 79 ASP A O 1
ATOM 655 N N . PRO A 1 80 ? 4.102 6.694 -19.957 1.00 72.06 80 PRO A N 1
ATOM 656 C CA . PRO A 1 80 ? 2.757 7.264 -19.942 1.00 72.06 80 PRO A CA 1
ATOM 6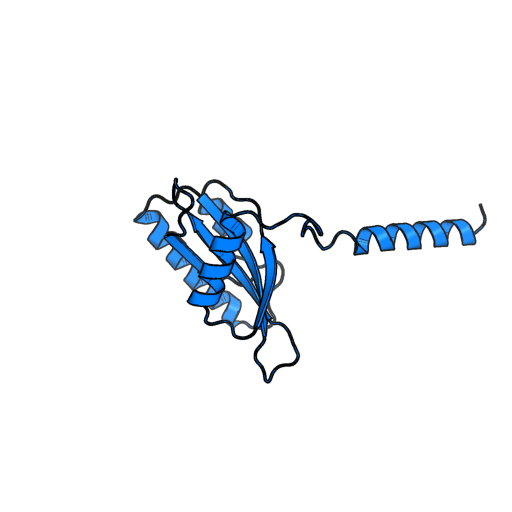57 C C . PRO A 1 80 ? 1.683 6.279 -19.455 1.00 72.06 80 PRO A C 1
ATOM 659 O O . PRO A 1 80 ? 0.591 6.717 -19.090 1.00 72.06 80 PRO A O 1
ATOM 662 N N . ARG A 1 81 ? 1.970 4.968 -19.410 1.00 78.06 81 ARG A N 1
ATOM 663 C CA . ARG A 1 81 ? 1.054 3.966 -18.840 1.00 78.06 81 ARG A CA 1
ATOM 664 C C . ARG A 1 81 ? 0.844 4.159 -17.342 1.00 78.06 81 ARG A C 1
ATOM 666 O O . ARG A 1 81 ? -0.255 3.913 -16.872 1.00 78.06 81 ARG A O 1
ATOM 673 N N . ALA A 1 82 ? 1.826 4.709 -16.625 1.00 79.00 82 ALA A N 1
ATOM 674 C CA . ALA A 1 82 ? 1.720 4.967 -15.189 1.00 79.00 82 ALA A CA 1
ATOM 675 C C . ALA A 1 82 ? 0.529 5.871 -14.829 1.00 79.00 82 ALA A C 1
ATOM 677 O O . ALA A 1 82 ? -0.107 5.683 -13.797 1.00 79.00 82 ALA A O 1
ATOM 678 N N . ILE A 1 83 ? 0.186 6.826 -15.702 1.00 79.25 83 ILE A N 1
ATOM 679 C CA . ILE A 1 83 ? -0.973 7.710 -15.508 1.00 79.25 83 ILE A CA 1
ATOM 680 C C . ILE A 1 83 ? -2.283 6.915 -15.594 1.00 79.25 83 ILE A C 1
ATOM 682 O O . ILE A 1 83 ? -3.202 7.151 -14.810 1.00 79.25 83 ILE A O 1
ATOM 686 N N . ILE A 1 84 ? -2.371 5.989 -16.553 1.00 83.69 84 ILE A N 1
ATOM 687 C CA . ILE A 1 84 ? -3.550 5.140 -16.758 1.00 83.69 84 ILE A CA 1
ATOM 688 C C . ILE A 1 84 ? -3.678 4.163 -15.589 1.00 83.69 84 ILE A C 1
ATOM 690 O O . ILE A 1 84 ? -4.726 4.127 -14.953 1.00 83.69 84 ILE A O 1
ATOM 694 N N . ASP A 1 85 ? -2.592 3.469 -15.251 1.00 84.69 85 ASP A N 1
ATOM 695 C CA . ASP A 1 85 ? -2.558 2.491 -14.164 1.00 84.69 85 ASP A CA 1
ATOM 696 C C . ASP A 1 85 ? -2.926 3.138 -12.818 1.00 84.69 85 ASP A C 1
ATOM 698 O O . ASP A 1 85 ? -3.722 2.590 -12.058 1.00 84.69 85 ASP A O 1
ATOM 702 N N . ASN A 1 86 ? -2.422 4.347 -12.535 1.00 85.62 86 ASN A N 1
ATOM 703 C CA . ASN A 1 86 ? -2.815 5.089 -11.335 1.00 85.62 86 ASN A CA 1
ATOM 704 C C . ASN A 1 86 ? -4.295 5.443 -11.344 1.00 85.62 86 ASN A C 1
ATOM 706 O O . ASN A 1 86 ? -4.966 5.308 -10.324 1.00 85.62 86 ASN A O 1
ATOM 710 N N . LYS A 1 87 ? -4.815 5.923 -12.478 1.00 86.44 87 LYS A N 1
ATOM 711 C CA . LYS A 1 87 ? -6.233 6.256 -12.581 1.00 86.44 87 LYS A CA 1
ATOM 712 C C . LYS A 1 87 ? -7.093 5.033 -12.265 1.00 86.44 87 LYS A C 1
ATOM 714 O O . LYS A 1 87 ? -8.006 5.156 -11.458 1.00 86.44 87 LYS A O 1
ATOM 719 N N . GLU A 1 88 ? -6.779 3.879 -12.845 1.00 89.56 88 GLU A N 1
ATOM 720 C CA . GLU A 1 88 ? -7.499 2.628 -12.587 1.00 89.56 88 GLU A CA 1
ATOM 721 C C . GLU A 1 88 ? -7.381 2.189 -11.120 1.00 89.56 88 GLU A C 1
ATOM 723 O O . GLU A 1 88 ? -8.387 1.842 -10.503 1.00 89.56 88 GLU A O 1
ATOM 728 N N . ALA A 1 89 ? -6.187 2.282 -10.527 1.00 90.12 89 ALA A N 1
ATOM 729 C CA . ALA A 1 89 ? -5.967 1.944 -9.122 1.00 90.12 89 ALA A CA 1
ATOM 730 C C . ALA A 1 89 ? -6.791 2.823 -8.163 1.00 90.12 89 ALA A C 1
ATOM 732 O O . ALA A 1 89 ? -7.367 2.317 -7.198 1.00 90.12 89 ALA A O 1
ATOM 733 N N . PHE A 1 90 ? -6.874 4.132 -8.424 1.00 91.25 90 PHE A N 1
ATOM 734 C CA . PHE A 1 90 ? -7.660 5.048 -7.594 1.00 91.25 90 PHE A CA 1
ATOM 735 C C . PHE A 1 90 ? -9.163 4.949 -7.853 1.00 91.25 90 PHE A C 1
ATOM 737 O O . PHE A 1 90 ? -9.925 5.068 -6.899 1.00 91.25 90 PHE A O 1
ATOM 744 N N . ASP A 1 91 ? -9.594 4.684 -9.087 1.00 91.25 91 ASP A N 1
ATOM 745 C CA . ASP A 1 91 ? -11.007 4.427 -9.385 1.00 91.25 91 ASP A CA 1
ATOM 746 C C . ASP A 1 91 ? -11.477 3.142 -8.651 1.00 91.25 91 ASP A C 1
ATOM 748 O O . ASP A 1 91 ? -12.546 3.133 -8.041 1.00 91.25 91 ASP A O 1
ATOM 752 N N . TRP A 1 92 ? -10.642 2.092 -8.594 1.00 91.12 92 TRP A N 1
ATOM 753 C CA . TRP A 1 92 ? -10.912 0.893 -7.784 1.00 91.12 92 TRP A CA 1
ATOM 754 C C . TRP A 1 92 ? -10.930 1.181 -6.276 1.00 91.12 92 TRP A C 1
ATOM 756 O O . TRP A 1 92 ? -11.796 0.685 -5.557 1.00 91.12 92 TRP A O 1
ATOM 766 N N . LEU A 1 93 ? -9.999 2.001 -5.773 1.00 91.88 93 LEU A N 1
ATOM 767 C CA . LEU A 1 93 ? -9.975 2.375 -4.356 1.00 91.88 93 LEU A CA 1
ATOM 768 C C . LEU A 1 93 ? -11.251 3.130 -3.950 1.00 91.88 93 LEU A C 1
ATOM 770 O O . LEU A 1 93 ? -11.786 2.890 -2.866 1.00 91.88 93 LEU A O 1
ATOM 774 N N . GLU A 1 94 ? -11.743 4.022 -4.817 1.00 93.00 94 GLU A N 1
ATOM 775 C CA . GLU A 1 94 ? -13.019 4.721 -4.637 1.00 93.00 94 GLU A CA 1
ATOM 776 C C . GLU A 1 94 ? -14.180 3.710 -4.540 1.00 93.00 94 GLU A C 1
ATOM 778 O O . GLU A 1 94 ? -14.958 3.777 -3.585 1.00 93.00 94 GLU A O 1
ATOM 783 N N . GLU A 1 95 ? -14.252 2.725 -5.444 1.00 91.56 95 GLU A N 1
ATOM 784 C CA . GLU A 1 95 ? -15.271 1.663 -5.430 1.00 91.56 95 GLU A CA 1
ATOM 785 C C . GLU A 1 95 ? -15.239 0.846 -4.129 1.00 91.56 95 GLU A C 1
ATOM 787 O O . GLU A 1 95 ? -16.236 0.798 -3.405 1.00 91.56 95 GLU A O 1
ATOM 792 N N . VAL A 1 96 ? -14.081 0.290 -3.760 1.00 89.50 96 VAL A N 1
ATOM 793 C CA . VAL A 1 96 ? -13.936 -0.532 -2.544 1.00 89.50 96 VAL A CA 1
ATOM 794 C C . VAL A 1 96 ? -14.286 0.260 -1.289 1.00 89.50 96 VAL A C 1
ATOM 796 O O . VAL A 1 96 ? -14.981 -0.244 -0.409 1.00 89.50 96 VAL A O 1
ATOM 799 N N . SER A 1 97 ? -13.853 1.518 -1.206 1.00 90.94 97 SER A N 1
ATOM 800 C CA . SER A 1 97 ? -14.152 2.372 -0.051 1.00 90.94 97 SER A CA 1
ATOM 801 C C . SER A 1 97 ? -15.637 2.727 0.090 1.00 90.94 97 SER A C 1
ATOM 803 O O . SER A 1 97 ? -16.069 3.145 1.165 1.00 90.94 97 SER A O 1
ATOM 805 N N . SER A 1 98 ? -16.422 2.574 -0.982 1.00 91.06 98 SER A N 1
ATOM 806 C CA . SER A 1 98 ? -17.872 2.771 -0.952 1.00 91.06 98 SER A CA 1
ATOM 807 C C . SER A 1 98 ? -18.628 1.541 -0.440 1.00 91.06 98 SER A C 1
ATOM 809 O O . SER A 1 98 ? -19.726 1.675 0.102 1.00 91.06 98 SER A O 1
ATOM 811 N N . GLU A 1 99 ? -18.029 0.356 -0.571 1.00 89.38 99 GLU A N 1
ATOM 812 C CA . GLU A 1 99 ? -18.628 -0.925 -0.189 1.00 89.38 99 GLU A CA 1
ATOM 813 C C . GLU A 1 99 ? -18.178 -1.408 1.194 1.00 89.38 99 GLU A C 1
ATOM 815 O O . GLU A 1 99 ? -18.952 -2.040 1.917 1.00 89.38 99 GLU A O 1
ATOM 820 N N . TYR A 1 100 ? -16.940 -1.095 1.581 1.00 88.94 100 TYR A N 1
ATOM 821 C CA . TYR A 1 100 ? -16.307 -1.601 2.793 1.00 88.94 100 TYR A CA 1
ATOM 822 C C . TYR A 1 100 ? -15.824 -0.465 3.692 1.00 88.94 100 TYR A C 1
ATOM 824 O O . TYR A 1 100 ? -15.319 0.561 3.237 1.00 88.94 100 TYR A O 1
ATOM 832 N N . VAL A 1 101 ? -15.926 -0.676 5.005 1.00 92.25 101 VAL A N 1
ATOM 833 C CA . VAL A 1 101 ? -15.289 0.206 5.987 1.00 92.25 101 VAL A CA 1
ATOM 834 C C . VAL A 1 101 ? -13.821 -0.184 6.083 1.00 92.25 101 VAL A C 1
ATOM 836 O O . VAL A 1 101 ? -13.510 -1.299 6.491 1.00 92.25 101 VAL A O 1
ATOM 839 N N . ILE A 1 102 ? -12.933 0.739 5.718 1.00 95.31 102 ILE A N 1
ATOM 840 C CA . ILE A 1 102 ? -11.482 0.570 5.822 1.00 95.31 102 ILE A CA 1
ATOM 841 C C . ILE A 1 102 ? -10.997 1.416 7.010 1.00 95.31 102 ILE A C 1
ATOM 843 O O . ILE A 1 102 ? -11.103 2.640 6.950 1.00 95.31 102 ILE A O 1
ATOM 847 N N . PRO A 1 103 ? -10.498 0.807 8.097 1.00 96.56 103 PRO A N 1
ATOM 848 C CA . PRO A 1 103 ? -9.996 1.539 9.261 1.00 96.56 103 PRO A CA 1
ATOM 849 C C . PRO A 1 103 ? -8.652 2.234 9.041 1.00 96.56 103 PRO A C 1
ATOM 851 O O . PRO A 1 103 ? -8.478 3.396 9.423 1.00 96.56 103 PRO A O 1
ATOM 854 N N . TYR A 1 104 ? -7.687 1.537 8.435 1.00 96.94 104 TYR A N 1
ATOM 855 C CA . TYR A 1 104 ? -6.310 2.013 8.335 1.00 96.94 104 TYR A CA 1
ATOM 856 C C . TYR A 1 104 ? -5.707 1.782 6.951 1.00 96.94 104 TYR A C 1
ATOM 858 O O . TYR A 1 104 ? -6.109 0.895 6.200 1.00 96.94 104 TYR A O 1
ATOM 866 N N . SER A 1 105 ? -4.685 2.575 6.643 1.00 95.06 105 SER A N 1
ATOM 867 C CA . SER A 1 105 ? -3.841 2.390 5.470 1.00 95.06 105 SER A CA 1
ATOM 868 C C . SER A 1 105 ? -2.371 2.627 5.788 1.00 95.06 105 SER A C 1
ATOM 870 O O . SER A 1 105 ? -2.028 3.362 6.720 1.00 95.06 105 SER A O 1
ATOM 872 N N . MET A 1 106 ? -1.496 2.019 4.994 1.00 93.56 106 MET A N 1
ATOM 873 C CA . MET A 1 106 ? -0.047 2.146 5.123 1.00 93.56 106 MET A CA 1
ATOM 874 C C . MET A 1 106 ? 0.602 2.041 3.745 1.00 93.56 106 MET A C 1
ATOM 876 O O . MET A 1 106 ? 0.204 1.197 2.948 1.00 93.56 106 MET A O 1
ATOM 880 N N . THR A 1 107 ? 1.609 2.865 3.471 1.00 91.25 107 THR A N 1
ATOM 881 C CA . THR A 1 107 ? 2.404 2.741 2.244 1.00 91.25 107 THR A CA 1
ATOM 882 C C . THR A 1 107 ? 3.624 1.870 2.506 1.00 91.25 107 THR A C 1
ATOM 884 O O . THR A 1 107 ? 4.311 2.018 3.519 1.00 91.25 107 THR A O 1
ATOM 887 N N . TYR A 1 108 ? 3.897 0.968 1.574 1.00 90.88 108 TYR A N 1
ATOM 888 C CA . TYR A 1 108 ? 5.100 0.161 1.542 1.00 90.88 108 TYR A CA 1
ATOM 889 C C . TYR A 1 108 ? 5.775 0.316 0.184 1.00 90.88 108 TYR A C 1
ATOM 891 O O . TYR A 1 108 ? 5.150 0.145 -0.866 1.00 90.88 108 TYR A O 1
ATOM 899 N N . VAL A 1 109 ? 7.056 0.666 0.222 1.00 89.88 109 VAL A N 1
ATOM 900 C CA . VAL A 1 109 ? 7.903 0.812 -0.956 1.00 89.88 109 VAL A CA 1
ATOM 901 C C . VAL A 1 109 ? 8.927 -0.305 -0.935 1.00 89.88 109 VAL A C 1
ATOM 903 O O . VAL A 1 109 ? 9.621 -0.514 0.063 1.00 89.88 109 VAL A O 1
ATOM 906 N N . PHE A 1 110 ? 9.045 -1.017 -2.045 1.00 88.25 110 PHE A N 1
ATOM 907 C CA . PHE A 1 110 ? 10.021 -2.088 -2.177 1.00 88.25 110 PHE A CA 1
ATOM 908 C C . PHE A 1 110 ? 10.562 -2.173 -3.595 1.00 88.25 110 PHE A C 1
ATOM 910 O O . PHE A 1 110 ? 9.919 -1.754 -4.555 1.00 88.25 110 PHE A O 1
ATOM 917 N N . GLY A 1 111 ? 11.785 -2.673 -3.713 1.00 86.56 111 GLY A N 1
ATOM 918 C CA . GLY A 1 111 ? 12.442 -2.892 -4.991 1.00 86.56 111 GLY A CA 1
ATOM 919 C C . GLY A 1 111 ? 12.273 -4.339 -5.408 1.00 86.56 111 GLY A C 1
ATOM 920 O O . GLY A 1 111 ? 12.453 -5.230 -4.580 1.00 86.56 111 GLY A O 1
ATOM 921 N N . THR A 1 112 ? 11.983 -4.576 -6.682 1.00 85.56 112 THR A N 1
ATOM 922 C CA . THR A 1 112 ? 12.039 -5.907 -7.293 1.00 85.56 112 THR A CA 1
ATOM 923 C C . THR A 1 112 ? 13.055 -5.942 -8.414 1.00 85.56 112 THR A C 1
ATOM 925 O O . THR A 1 112 ? 13.387 -4.917 -9.012 1.00 85.56 112 THR A O 1
ATOM 928 N N . LYS A 1 113 ? 13.588 -7.127 -8.681 1.00 82.62 113 LYS A N 1
ATOM 929 C CA . LYS A 1 113 ? 14.550 -7.338 -9.753 1.00 82.62 113 LYS A CA 1
ATOM 930 C C . LYS A 1 113 ? 14.310 -8.702 -10.384 1.00 82.62 113 LYS A C 1
ATOM 932 O O . LYS A 1 113 ? 14.139 -9.686 -9.664 1.00 82.62 113 LYS A O 1
ATOM 937 N N . ASP A 1 114 ? 14.322 -8.738 -11.710 1.00 79.44 114 ASP A N 1
ATOM 938 C CA . ASP A 1 114 ? 14.325 -9.982 -12.475 1.00 79.44 114 ASP A CA 1
ATOM 939 C C . ASP A 1 114 ? 15.768 -10.472 -12.650 1.00 79.44 114 ASP A C 1
ATOM 941 O O . ASP A 1 114 ? 16.695 -9.663 -12.702 1.00 79.44 114 ASP A O 1
ATOM 945 N N . GLU A 1 115 ? 15.969 -11.788 -12.768 1.00 75.00 115 GLU A N 1
ATOM 946 C CA . GLU A 1 115 ? 17.301 -12.397 -12.955 1.00 75.00 115 GLU A CA 1
ATOM 947 C C . GLU A 1 115 ? 18.082 -11.803 -14.140 1.00 75.00 115 GLU A C 1
ATOM 949 O O . GLU A 1 115 ? 19.306 -11.700 -14.084 1.00 75.00 115 GLU A O 1
ATOM 954 N N . GLU A 1 116 ? 17.379 -11.407 -15.203 1.00 73.88 116 GLU A N 1
ATOM 955 C CA . GLU A 1 116 ? 17.971 -10.959 -16.469 1.00 73.88 116 GLU A CA 1
ATOM 956 C C . GLU A 1 116 ? 18.212 -9.444 -16.552 1.00 73.88 116 GLU A C 1
ATOM 958 O O . GLU A 1 116 ? 18.855 -8.971 -17.491 1.00 73.88 116 GLU A O 1
ATOM 963 N N . LEU A 1 117 ? 17.692 -8.671 -15.597 1.00 67.88 117 LEU A N 1
ATOM 964 C CA . LEU A 1 117 ? 17.840 -7.217 -15.567 1.00 67.88 117 LEU A CA 1
ATOM 965 C C . LEU A 1 117 ? 18.923 -6.840 -14.565 1.00 67.88 117 LEU A C 1
ATOM 967 O O . LEU A 1 117 ? 19.047 -7.484 -13.535 1.00 67.88 117 LEU A O 1
ATOM 971 N N . ASP A 1 118 ? 19.696 -5.783 -14.823 1.00 71.75 118 ASP A N 1
ATOM 972 C CA . ASP A 1 118 ? 20.682 -5.286 -13.852 1.00 71.75 118 ASP A CA 1
ATOM 973 C C . ASP A 1 118 ? 20.079 -4.293 -12.846 1.00 71.75 118 ASP A C 1
ATOM 975 O O . ASP A 1 118 ? 20.580 -4.159 -11.724 1.00 71.75 118 ASP A O 1
ATOM 979 N N . GLU A 1 119 ? 18.968 -3.658 -13.212 1.00 80.81 119 GLU A N 1
ATOM 980 C CA . GLU A 1 119 ? 18.353 -2.556 -12.476 1.00 80.81 119 GLU A CA 1
ATOM 981 C C . GLU A 1 119 ? 17.239 -3.029 -11.531 1.00 80.81 119 GLU A C 1
ATOM 983 O O . GLU A 1 119 ? 16.479 -3.949 -11.835 1.00 80.81 119 GLU A O 1
ATOM 988 N N . TRP A 1 120 ? 17.146 -2.381 -10.367 1.00 82.19 120 TRP A N 1
ATOM 989 C CA . TRP A 1 120 ? 16.034 -2.561 -9.437 1.00 82.19 120 TRP A CA 1
ATOM 990 C C . TRP A 1 120 ? 14.853 -1.691 -9.861 1.00 82.19 120 TRP A C 1
ATOM 992 O O . TRP A 1 120 ? 15.006 -0.491 -10.077 1.00 82.19 120 TRP A O 1
ATOM 1002 N N . ASN A 1 121 ? 13.665 -2.284 -9.895 1.00 80.88 121 ASN A N 1
ATOM 1003 C CA . ASN A 1 121 ? 12.413 -1.596 -10.162 1.00 80.88 121 ASN A CA 1
ATOM 1004 C C . ASN A 1 121 ? 11.717 -1.264 -8.837 1.00 80.88 121 ASN A C 1
ATOM 1006 O O . ASN A 1 121 ? 11.274 -2.181 -8.142 1.00 80.88 121 ASN A O 1
ATOM 1010 N N . PRO A 1 122 ? 11.597 0.018 -8.457 1.00 84.62 122 PRO A N 1
ATOM 1011 C CA . PRO A 1 122 ? 10.847 0.384 -7.268 1.00 84.62 122 PRO A CA 1
ATOM 1012 C C . PRO A 1 122 ? 9.341 0.223 -7.510 1.00 84.62 122 PRO A C 1
ATOM 1014 O O . PRO A 1 122 ? 8.822 0.493 -8.599 1.00 84.62 122 PRO A O 1
ATOM 1017 N N . MET A 1 123 ? 8.633 -0.219 -6.478 1.00 86.25 123 MET A N 1
ATOM 1018 C CA . MET A 1 123 ? 7.188 -0.396 -6.473 1.00 86.25 123 MET A CA 1
ATOM 1019 C C . MET A 1 123 ? 6.598 0.234 -5.218 1.00 86.25 123 MET A C 1
ATOM 1021 O O . MET A 1 123 ? 7.079 -0.006 -4.111 1.00 86.25 123 MET A O 1
ATOM 1025 N N . TRP A 1 124 ? 5.536 1.016 -5.408 1.00 89.31 124 TRP A N 1
ATOM 1026 C CA . TRP A 1 124 ? 4.764 1.618 -4.333 1.00 89.31 124 TRP A CA 1
ATOM 1027 C C . TRP A 1 124 ? 3.447 0.880 -4.202 1.00 89.31 124 TRP A C 1
ATOM 1029 O O . TRP A 1 124 ? 2.702 0.710 -5.173 1.00 89.31 124 TRP A O 1
ATOM 1039 N N . VAL A 1 125 ? 3.180 0.427 -2.985 1.00 91.81 125 VAL A N 1
ATOM 1040 C CA . VAL A 1 125 ? 1.953 -0.274 -2.647 1.00 91.81 125 VAL A CA 1
ATOM 1041 C C . VAL A 1 125 ? 1.305 0.428 -1.472 1.00 91.81 125 VAL A C 1
ATOM 1043 O O . VAL A 1 125 ? 1.924 0.629 -0.430 1.00 91.81 125 VAL A O 1
ATOM 1046 N N . LEU A 1 126 ? 0.042 0.794 -1.643 1.00 92.94 126 LEU A N 1
ATOM 1047 C CA . LEU A 1 126 ? -0.809 1.224 -0.549 1.00 92.94 126 LEU A CA 1
ATOM 1048 C C . LEU A 1 126 ? -1.580 0.005 -0.044 1.00 92.94 126 LEU A C 1
ATOM 1050 O O . LEU A 1 126 ? -2.326 -0.628 -0.788 1.00 92.94 126 LEU A O 1
ATOM 1054 N N . LEU A 1 127 ? -1.390 -0.318 1.226 1.00 95.06 127 LEU A N 1
ATOM 1055 C CA . LEU A 1 127 ? -2.043 -1.417 1.925 1.00 95.06 127 LEU A CA 1
ATOM 1056 C C . LEU A 1 127 ? -3.269 -0.901 2.666 1.00 95.06 127 LEU A C 1
ATOM 1058 O O . LEU A 1 127 ? -3.224 0.164 3.287 1.00 95.06 127 LEU A O 1
ATOM 1062 N N . LEU A 1 128 ? -4.338 -1.689 2.632 1.00 95.38 128 LEU A N 1
ATOM 1063 C CA . LEU A 1 128 ? -5.578 -1.461 3.362 1.00 95.38 128 LEU A CA 1
ATOM 1064 C C . LEU A 1 128 ? -5.635 -2.460 4.516 1.00 95.38 128 LEU A C 1
ATOM 1066 O O . LEU A 1 128 ? -5.443 -3.661 4.308 1.00 95.38 128 LEU A O 1
ATOM 1070 N N . LEU A 1 129 ? -5.868 -1.957 5.724 1.00 95.62 129 LEU A N 1
ATOM 1071 C CA . LEU A 1 129 ? -5.815 -2.740 6.954 1.00 95.62 129 LEU A CA 1
ATOM 1072 C C . LEU A 1 129 ? -7.125 -2.610 7.734 1.00 95.62 129 LEU A C 1
ATOM 1074 O O . LEU A 1 129 ? -7.685 -1.512 7.811 1.00 95.62 129 LEU A O 1
ATOM 1078 N N . ASP A 1 130 ? -7.568 -3.704 8.350 1.00 94.94 130 ASP A N 1
ATOM 1079 C CA . ASP A 1 130 ? -8.695 -3.698 9.287 1.00 94.94 130 ASP A CA 1
ATOM 1080 C C . ASP A 1 130 ? -8.298 -3.255 10.713 1.00 94.94 130 ASP A C 1
ATOM 1082 O O . ASP A 1 130 ? -7.167 -2.824 10.970 1.00 94.94 130 ASP A O 1
ATOM 1086 N N . ASP A 1 131 ? -9.247 -3.331 11.650 1.00 95.50 131 ASP A N 1
ATOM 1087 C CA . ASP A 1 131 ? -9.051 -2.945 13.053 1.00 95.50 131 ASP A CA 1
ATOM 1088 C C . ASP A 1 131 ? -8.061 -3.859 13.799 1.00 95.50 131 ASP A C 1
ATOM 1090 O O . ASP A 1 131 ? -7.451 -3.434 14.785 1.00 95.50 131 ASP A O 1
ATOM 1094 N N . GLU A 1 132 ? -7.863 -5.089 13.318 1.00 95.56 132 GLU A N 1
ATOM 1095 C CA . GLU A 1 132 ? -6.910 -6.071 13.847 1.00 95.56 132 GLU A CA 1
ATOM 1096 C C . GLU A 1 132 ? -5.538 -5.986 13.153 1.00 95.56 132 GLU A C 1
ATOM 1098 O O . GLU A 1 132 ? -4.601 -6.689 13.532 1.00 95.56 132 GLU A O 1
ATOM 1103 N N . LEU A 1 133 ? -5.376 -5.055 12.204 1.00 93.81 133 LEU A N 1
ATOM 1104 C CA . LEU A 1 133 ? -4.185 -4.895 11.362 1.00 93.81 133 LEU A CA 1
ATOM 1105 C C . LEU A 1 133 ? -3.962 -6.093 10.422 1.00 93.81 133 LEU A C 1
ATOM 1107 O O . LEU A 1 133 ? -2.829 -6.426 10.045 1.00 93.81 133 LEU A O 1
ATOM 1111 N N . GLU A 1 134 ? -5.050 -6.742 10.017 1.00 94.81 134 GLU A N 1
ATOM 1112 C CA . GLU A 1 134 ? -5.076 -7.694 8.918 1.00 94.81 134 GLU A CA 1
ATOM 1113 C C . GLU A 1 134 ? -5.105 -6.971 7.575 1.00 94.81 134 GLU A C 1
ATOM 1115 O O . GLU A 1 134 ? -5.760 -5.943 7.410 1.00 94.81 134 GLU A O 1
ATOM 1120 N N . ILE A 1 135 ? -4.344 -7.497 6.611 1.00 94.25 135 ILE A N 1
ATOM 1121 C CA . ILE A 1 135 ? -4.285 -6.943 5.258 1.00 94.25 135 ILE A CA 1
ATOM 1122 C C . ILE A 1 135 ? -5.546 -7.393 4.533 1.00 94.25 135 ILE A C 1
ATOM 1124 O O . ILE A 1 135 ? -5.696 -8.571 4.216 1.00 94.25 135 ILE A O 1
ATOM 1128 N N . ILE A 1 136 ? -6.443 -6.447 4.270 1.00 92.88 136 ILE A N 1
ATOM 1129 C CA . ILE A 1 136 ? -7.722 -6.700 3.592 1.00 92.88 136 ILE A CA 1
ATOM 1130 C C . ILE A 1 136 ? -7.684 -6.324 2.111 1.00 92.88 136 ILE A C 1
ATOM 1132 O O . ILE A 1 136 ? -8.576 -6.690 1.350 1.00 92.88 136 ILE A O 1
ATOM 1136 N N . GLY A 1 137 ? -6.641 -5.615 1.682 1.00 91.94 137 GLY A N 1
ATOM 1137 C CA . GLY A 1 137 ? -6.433 -5.268 0.286 1.00 91.94 137 GLY A CA 1
ATOM 1138 C C . GLY A 1 137 ? -5.149 -4.484 0.064 1.00 91.94 137 GLY A C 1
ATOM 1139 O O . GLY A 1 137 ? -4.484 -4.048 1.007 1.00 91.94 137 GLY A O 1
ATOM 1140 N N . HIS A 1 138 ? -4.809 -4.297 -1.205 1.00 93.31 138 HIS A N 1
ATOM 1141 C CA . HIS A 1 138 ? -3.684 -3.476 -1.618 1.00 93.31 138 HIS A CA 1
ATOM 1142 C C . HIS A 1 138 ? -3.981 -2.819 -2.967 1.00 93.31 138 HIS A C 1
ATOM 1144 O O . HIS A 1 138 ? -4.732 -3.363 -3.773 1.00 93.31 138 HIS A O 1
ATOM 1150 N N . ILE A 1 139 ? -3.343 -1.681 -3.228 1.00 91.94 139 ILE A N 1
ATOM 1151 C CA . ILE A 1 139 ? -3.240 -1.107 -4.570 1.00 91.94 139 ILE A CA 1
ATOM 1152 C C . ILE A 1 139 ? -1.788 -0.815 -4.893 1.00 91.94 139 ILE A C 1
ATOM 1154 O O . ILE A 1 139 ? -1.026 -0.349 -4.045 1.00 91.94 139 ILE A O 1
ATOM 1158 N N . ARG A 1 140 ? -1.413 -1.061 -6.144 1.00 89.06 140 ARG A N 1
ATOM 1159 C CA . ARG A 1 140 ? -0.153 -0.580 -6.698 1.00 89.06 140 ARG A CA 1
ATOM 1160 C C . ARG A 1 140 ? -0.387 0.787 -7.322 1.00 89.06 140 ARG A C 1
ATOM 1162 O O . ARG A 1 140 ? -1.369 0.970 -8.033 1.00 89.06 140 ARG A O 1
ATOM 1169 N N . TYR A 1 141 ? 0.532 1.711 -7.087 1.00 86.12 141 TYR A N 1
ATOM 1170 C CA . TYR A 1 141 ? 0.533 3.010 -7.748 1.00 86.12 141 TYR A CA 1
ATOM 1171 C C . TYR A 1 141 ? 1.964 3.427 -8.109 1.00 86.12 141 TYR A C 1
ATOM 1173 O O . TYR A 1 141 ? 2.944 2.800 -7.698 1.00 86.12 141 TYR A O 1
ATOM 1181 N N . PHE A 1 142 ? 2.078 4.460 -8.932 1.00 82.69 142 PHE A N 1
ATOM 1182 C CA . PHE A 1 142 ? 3.320 4.943 -9.523 1.00 82.69 142 PHE A CA 1
ATOM 1183 C C . PHE A 1 142 ? 3.420 6.455 -9.286 1.00 82.69 142 PHE A C 1
ATOM 1185 O O . PHE A 1 142 ? 2.733 7.197 -9.985 1.00 82.69 142 PHE A O 1
ATOM 1192 N N . PRO A 1 143 ? 4.178 6.913 -8.278 1.00 72.88 143 PRO A N 1
ATOM 1193 C CA . PRO A 1 143 ? 4.312 8.334 -7.966 1.00 72.88 143 PRO A CA 1
ATOM 1194 C C . PRO A 1 143 ? 5.138 9.109 -8.994 1.00 72.88 143 PRO A C 1
ATOM 1196 O O . PRO A 1 143 ? 5.631 8.489 -9.970 1.00 72.88 143 PRO A O 1
#